Protein AF-A0A645JHU9-F1 (afdb_monomer_lite)

Structure (mmCIF, N/CA/C/O backbone):
data_AF-A0A645JHU9-F1
#
_entry.id   AF-A0A645JHU9-F1
#
loop_
_atom_site.group_PDB
_atom_site.id
_atom_site.type_symbol
_atom_site.label_atom_id
_atom_site.label_alt_id
_atom_site.label_comp_id
_atom_site.label_asym_id
_atom_site.label_entity_id
_atom_site.label_seq_id
_atom_site.pdbx_PDB_ins_code
_atom_site.Cartn_x
_atom_site.Cartn_y
_atom_site.Cartn_z
_atom_site.occupancy
_atom_site.B_iso_or_equiv
_atom_site.auth_seq_id
_atom_site.auth_comp_id
_atom_site.auth_asym_id
_atom_site.auth_atom_id
_atom_site.pdbx_PDB_model_num
ATOM 1 N N . MET A 1 1 ? -7.654 1.251 -3.044 1.00 93.88 1 MET A N 1
ATOM 2 C CA . MET A 1 1 ? -7.483 2.628 -2.535 1.00 93.88 1 MET A CA 1
ATOM 3 C C . MET A 1 1 ? -6.664 3.427 -3.538 1.00 93.88 1 MET A C 1
ATOM 5 O O . MET A 1 1 ? -5.818 2.832 -4.200 1.00 93.88 1 MET A O 1
ATOM 9 N N . THR A 1 2 ? -6.908 4.730 -3.671 1.00 94.19 2 THR A N 1
ATOM 10 C CA . THR A 1 2 ? -6.153 5.622 -4.569 1.00 94.19 2 THR A CA 1
ATOM 11 C C . THR A 1 2 ? -5.869 6.949 -3.883 1.00 94.19 2 THR A C 1
ATOM 13 O O . THR A 1 2 ? -6.744 7.472 -3.195 1.00 94.19 2 THR A O 1
ATOM 16 N N . ARG A 1 3 ? -4.692 7.524 -4.140 1.00 94.56 3 ARG A N 1
ATOM 17 C CA . ARG A 1 3 ? -4.306 8.837 -3.624 1.00 94.56 3 ARG A CA 1
ATOM 18 C C . ARG A 1 3 ? -5.193 9.952 -4.170 1.00 94.56 3 ARG A C 1
ATOM 20 O O . ARG A 1 3 ? -5.328 10.097 -5.388 1.00 94.56 3 ARG A O 1
ATOM 27 N N . VAL A 1 4 ? -5.713 10.793 -3.276 1.00 93.75 4 VAL A N 1
ATOM 28 C CA . VAL A 1 4 ? -6.273 12.098 -3.650 1.00 93.75 4 VAL A CA 1
ATOM 29 C C . VAL A 1 4 ? -5.110 13.006 -4.056 1.00 93.75 4 VAL A C 1
ATOM 31 O O . VAL A 1 4 ? -4.261 13.369 -3.243 1.00 93.75 4 VAL A O 1
ATOM 34 N N . GLN A 1 5 ? -5.025 13.319 -5.346 1.00 93.56 5 GLN A N 1
ATOM 35 C CA . GLN A 1 5 ? -3.893 14.043 -5.929 1.00 93.56 5 GLN A CA 1
ATOM 36 C C . GLN A 1 5 ? -4.092 15.551 -5.773 1.00 93.56 5 GLN A C 1
ATOM 38 O O . GLN A 1 5 ? -4.862 16.151 -6.520 1.00 93.56 5 GLN A O 1
ATOM 43 N N . LYS A 1 6 ? -3.386 16.156 -4.809 1.00 93.69 6 LYS A N 1
ATOM 44 C CA . LYS A 1 6 ? -3.404 17.604 -4.535 1.00 93.69 6 LYS A CA 1
ATOM 45 C C . LYS A 1 6 ? -3.142 18.431 -5.796 1.00 93.69 6 LYS A C 1
ATOM 47 O O . LYS A 1 6 ? -3.791 19.442 -6.018 1.00 93.69 6 LYS A O 1
ATOM 52 N N . GLU A 1 7 ? -2.231 17.958 -6.638 1.00 94.94 7 GLU A N 1
ATOM 53 C CA . GLU A 1 7 ? -1.825 18.565 -7.905 1.00 94.94 7 GLU A CA 1
ATOM 54 C C . GLU A 1 7 ? -2.930 18.624 -8.977 1.00 94.94 7 GLU A C 1
ATOM 56 O O . GLU A 1 7 ? -2.735 19.258 -10.009 1.00 94.94 7 GLU A O 1
ATOM 61 N N . ARG A 1 8 ? -4.084 17.974 -8.760 1.00 95.06 8 ARG A N 1
ATOM 62 C CA . ARG A 1 8 ? -5.231 18.002 -9.685 1.00 95.06 8 ARG A CA 1
ATOM 63 C C . ARG A 1 8 ? -6.308 19.023 -9.321 1.00 95.06 8 ARG A C 1
ATOM 65 O O . ARG A 1 8 ? -7.262 19.164 -10.081 1.00 95.06 8 ARG A O 1
ATOM 72 N N . PHE A 1 9 ? -6.178 19.709 -8.189 1.00 95.75 9 PHE A N 1
ATOM 73 C CA . PHE A 1 9 ? -7.151 20.703 -7.738 1.00 95.75 9 PHE A CA 1
ATOM 74 C C . PHE A 1 9 ? -6.729 22.110 -8.159 1.00 95.75 9 PHE A C 1
ATOM 76 O O . PHE A 1 9 ? -5.559 22.472 -8.047 1.00 95.75 9 PHE A O 1
ATOM 83 N N . GLN A 1 10 ? -7.694 22.907 -8.622 1.00 95.50 10 GLN A N 1
ATOM 84 C CA . GLN A 1 10 ? -7.486 24.330 -8.915 1.00 95.50 10 GLN A CA 1
ATOM 85 C C . GLN A 1 10 ? -7.540 25.183 -7.638 1.00 95.50 10 GLN A C 1
ATOM 87 O O . GLN A 1 10 ? -6.838 26.186 -7.541 1.00 95.50 10 GLN A O 1
ATOM 92 N N . ASP A 1 11 ? -8.336 24.756 -6.652 1.00 95.31 11 ASP A N 1
ATOM 93 C CA . ASP A 1 11 ? -8.470 25.387 -5.339 1.00 95.31 11 ASP A CA 1
ATOM 94 C C . ASP A 1 11 ? -8.001 24.437 -4.226 1.00 95.31 11 ASP A C 1
ATOM 96 O O . ASP A 1 11 ? -8.463 23.301 -4.089 1.00 95.31 11 ASP A O 1
ATOM 100 N N . LEU A 1 12 ? -7.091 24.927 -3.385 1.00 94.12 12 LEU A N 1
ATOM 101 C CA . LEU A 1 12 ? -6.592 24.185 -2.233 1.00 94.12 12 LEU A CA 1
ATOM 102 C C . LEU A 1 12 ? -7.680 23.918 -1.188 1.00 94.12 12 LEU A C 1
ATOM 104 O O . LEU A 1 12 ? -7.624 22.878 -0.534 1.00 94.12 12 LEU A O 1
ATOM 108 N N . MET A 1 13 ? -8.677 24.795 -1.036 1.00 95.44 13 MET A N 1
ATOM 109 C CA . MET A 1 13 ? -9.776 24.540 -0.098 1.00 95.44 13 MET A CA 1
ATOM 110 C C . MET A 1 13 ? -10.641 23.360 -0.541 1.00 95.44 13 MET A C 1
ATOM 112 O O . MET A 1 13 ? -11.157 22.620 0.298 1.00 95.44 13 MET A O 1
ATOM 116 N N . GLU A 1 14 ? -10.785 23.146 -1.851 1.00 94.44 14 GLU A N 1
ATOM 117 C CA . GLU A 1 14 ? -11.481 21.978 -2.382 1.00 94.44 14 GLU A CA 1
ATOM 118 C C . GLU A 1 14 ? -10.747 20.683 -2.036 1.00 94.44 14 GLU A C 1
ATOM 120 O O . GLU A 1 14 ? -11.362 19.757 -1.503 1.00 94.44 14 GLU A O 1
ATOM 125 N N . TYR A 1 15 ? -9.429 20.658 -2.246 1.00 93.94 15 TYR A N 1
ATOM 126 C CA . TYR A 1 15 ? -8.577 19.538 -1.850 1.00 93.94 15 TYR A CA 1
ATOM 127 C C . TYR A 1 15 ? -8.700 19.229 -0.352 1.00 93.94 15 TYR A C 1
ATOM 129 O O . TYR A 1 15 ? -8.933 18.081 0.031 1.00 93.94 15 TYR A O 1
ATOM 137 N N . GLU A 1 16 ? -8.577 20.248 0.502 1.00 92.94 16 GLU A N 1
ATOM 138 C CA . GLU A 1 16 ? -8.633 20.094 1.959 1.00 92.94 16 GLU A CA 1
ATOM 139 C C . GLU A 1 16 ? -9.963 19.497 2.436 1.00 92.94 16 GLU A C 1
ATOM 141 O O . GLU A 1 16 ? -9.978 18.680 3.358 1.00 92.94 16 GLU A O 1
ATOM 146 N N . ARG A 1 17 ? -11.069 19.831 1.762 1.00 92.38 17 ARG A N 1
ATOM 147 C CA . ARG A 1 17 ? -12.398 19.291 2.068 1.00 92.38 17 ARG A CA 1
ATOM 148 C C . ARG A 1 17 ? -12.528 17.805 1.739 1.00 92.38 17 ARG A C 1
ATOM 150 O O . ARG A 1 17 ? -13.261 17.100 2.426 1.00 92.38 17 ARG A O 1
ATOM 157 N N . VAL A 1 18 ? -11.858 17.330 0.684 1.00 92.25 18 VAL A N 1
ATOM 158 C CA . VAL A 1 18 ? -12.079 15.975 0.147 1.00 92.25 18 VAL A CA 1
ATOM 159 C C . VAL A 1 18 ? -10.976 14.970 0.476 1.00 92.25 18 VAL A C 1
ATOM 161 O O . VAL A 1 18 ? -11.232 13.766 0.447 1.00 92.25 18 VAL A O 1
ATOM 164 N N . LYS A 1 19 ? -9.764 15.420 0.833 1.00 89.81 19 LYS A N 1
ATOM 165 C CA . LYS A 1 19 ? -8.590 14.547 1.045 1.00 89.81 19 LYS A CA 1
ATOM 166 C C . LYS A 1 19 ? -8.773 13.446 2.100 1.00 89.81 19 LYS A C 1
ATOM 168 O O . LYS A 1 19 ? -8.072 12.442 2.045 1.00 89.81 19 LYS A O 1
ATOM 173 N N . ASN A 1 20 ? -9.708 13.618 3.037 1.00 91.31 20 ASN A N 1
ATOM 174 C CA . ASN A 1 20 ? -9.965 12.686 4.144 1.00 91.31 20 ASN A CA 1
ATOM 175 C C . ASN A 1 20 ? -11.344 12.008 4.068 1.00 91.31 20 ASN A C 1
ATOM 177 O O . ASN A 1 20 ? -11.749 11.343 5.016 1.00 91.31 20 ASN A O 1
ATOM 181 N N . VAL A 1 21 ? -12.092 12.184 2.971 1.00 92.62 21 VAL A N 1
ATOM 182 C CA . VAL A 1 21 ? -13.449 11.613 2.847 1.00 92.62 21 VAL A CA 1
ATOM 183 C C . VAL A 1 21 ? -13.411 10.082 2.822 1.00 92.62 21 VAL A C 1
ATOM 185 O O . VAL A 1 21 ? -14.315 9.433 3.340 1.00 92.62 21 VAL A O 1
ATOM 188 N N . TYR A 1 22 ? -12.346 9.501 2.263 1.00 92.94 22 TYR A N 1
ATOM 189 C CA . TYR A 1 22 ? -12.169 8.055 2.143 1.00 92.94 22 TYR A CA 1
ATOM 190 C C . TYR A 1 22 ? -10.824 7.620 2.731 1.00 92.94 22 TYR A C 1
ATOM 192 O O . TYR A 1 22 ? -9.874 7.332 2.003 1.00 92.94 22 TYR A O 1
ATOM 200 N N . THR A 1 23 ? -10.755 7.573 4.060 1.00 96.94 23 THR A N 1
ATOM 201 C CA . THR A 1 23 ? -9.618 7.012 4.802 1.00 96.94 23 THR A CA 1
ATOM 202 C C . THR A 1 23 ? -9.961 5.605 5.269 1.00 96.94 23 THR A C 1
ATOM 204 O O . THR A 1 23 ? -10.889 5.424 6.056 1.00 96.94 23 THR A O 1
ATOM 207 N N . LEU A 1 24 ? -9.211 4.608 4.795 1.00 97.81 24 LEU A N 1
ATOM 208 C CA . LEU A 1 24 ? -9.319 3.241 5.298 1.00 97.81 24 LEU A CA 1
ATOM 209 C C . LEU A 1 24 ? -8.598 3.129 6.644 1.00 97.81 24 LEU A C 1
ATOM 211 O O . LEU A 1 24 ? -7.421 3.475 6.728 1.00 97.81 24 LEU A O 1
ATOM 215 N N . LYS A 1 25 ? -9.300 2.598 7.644 1.00 98.00 25 LYS A N 1
ATOM 216 C CA . LYS A 1 25 ? -8.782 2.266 8.975 1.00 98.00 25 LYS A CA 1
ATOM 217 C C . LYS A 1 25 ? -8.881 0.769 9.233 1.00 98.00 25 LYS A C 1
ATOM 219 O O . LYS A 1 25 ? -9.646 0.068 8.562 1.00 98.00 25 LYS A O 1
ATOM 224 N N . ASN A 1 26 ? -8.122 0.270 10.202 1.00 98.12 26 ASN A N 1
ATOM 225 C CA . ASN A 1 26 ? -8.061 -1.158 10.491 1.00 98.12 26 ASN A CA 1
ATOM 226 C C . ASN A 1 26 ? -9.403 -1.734 10.990 1.00 98.12 26 ASN A C 1
ATOM 228 O O . ASN A 1 26 ? -9.770 -2.854 10.634 1.00 98.12 26 ASN A O 1
ATOM 232 N N . ASP A 1 27 ? -10.172 -0.961 11.761 1.00 97.88 27 ASP A N 1
ATOM 233 C CA . ASP A 1 27 ? -11.493 -1.349 12.284 1.00 97.88 27 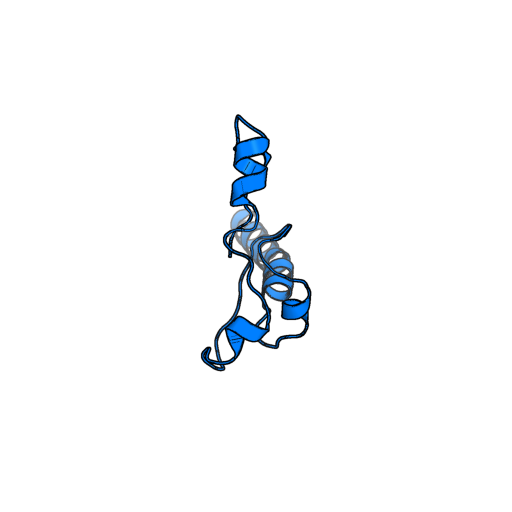ASP A CA 1
ATOM 234 C C . ASP A 1 27 ? -12.520 -1.662 11.178 1.00 97.88 27 ASP A C 1
ATOM 236 O O . ASP A 1 27 ? -13.309 -2.603 11.294 1.00 97.88 27 ASP A O 1
ATOM 240 N N . MET A 1 28 ? -12.444 -0.958 10.046 1.00 97.81 28 MET A N 1
ATOM 241 C CA . MET A 1 28 ? -13.286 -1.179 8.865 1.00 97.81 28 MET A CA 1
ATOM 242 C C . MET A 1 28 ? -13.084 -2.569 8.242 1.00 97.81 28 MET A C 1
ATOM 244 O O . MET A 1 28 ? -13.924 -3.040 7.472 1.00 97.81 28 MET A O 1
ATOM 248 N N . LEU A 1 29 ? -11.976 -3.247 8.559 1.00 97.81 29 LEU A N 1
ATOM 249 C CA . LEU A 1 29 ? -11.631 -4.557 8.011 1.00 97.81 29 LEU A CA 1
ATOM 250 C C . LEU A 1 29 ? -12.206 -5.727 8.818 1.00 97.81 29 LEU A C 1
ATOM 252 O O . LEU A 1 29 ? -12.097 -6.863 8.343 1.00 97.81 29 LEU A O 1
ATOM 256 N N . ALA A 1 30 ? -12.837 -5.481 9.973 1.00 96.81 30 ALA A N 1
ATOM 257 C CA . 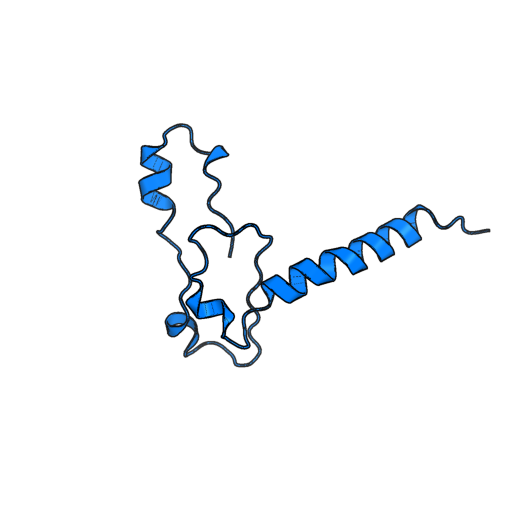ALA A 1 30 ? -13.303 -6.519 10.899 1.00 96.81 30 ALA A CA 1
ATOM 258 C C . ALA A 1 30 ? -14.207 -7.577 10.235 1.00 96.81 30 ALA A C 1
ATOM 260 O O . ALA A 1 30 ? -14.032 -8.769 10.461 1.00 96.81 30 ALA A O 1
ATOM 261 N N . ASN A 1 31 ? -15.108 -7.155 9.341 1.00 96.88 31 ASN A N 1
ATOM 262 C CA . ASN A 1 31 ? -16.067 -8.040 8.660 1.00 96.88 31 ASN A CA 1
ATOM 263 C C . ASN A 1 31 ? -15.673 -8.381 7.212 1.00 96.88 31 ASN A C 1
ATOM 265 O O . ASN A 1 31 ? -16.488 -8.873 6.430 1.00 96.88 31 ASN A O 1
ATOM 269 N N . SER A 1 32 ? -14.436 -8.085 6.812 1.00 98.00 32 SER A N 1
ATOM 270 C CA . SER A 1 32 ? -13.969 -8.369 5.455 1.00 98.00 32 SER A CA 1
ATOM 271 C C . SER A 1 32 ? -13.485 -9.812 5.310 1.00 98.00 32 SER A C 1
ATOM 273 O O . SER A 1 32 ? -12.987 -10.416 6.262 1.00 98.00 32 SER A O 1
ATOM 275 N N . LYS A 1 33 ? -13.586 -10.361 4.091 1.00 98.12 33 LYS A N 1
ATOM 276 C CA . LYS A 1 33 ? -13.170 -11.740 3.794 1.00 98.12 33 LYS A CA 1
ATOM 277 C C . LYS A 1 33 ? -11.728 -12.008 4.270 1.00 98.12 33 LYS A C 1
ATOM 279 O O . LYS A 1 33 ? -10.875 -11.137 4.083 1.00 98.12 33 LYS A O 1
ATOM 284 N N . PRO A 1 34 ? -11.422 -13.204 4.810 1.00 95.94 34 PRO A N 1
ATOM 285 C CA . PRO A 1 34 ? -10.068 -13.542 5.267 1.00 95.94 34 PRO A CA 1
ATOM 286 C C . PRO A 1 34 ? -9.003 -13.421 4.168 1.00 95.94 34 PRO A C 1
ATOM 288 O O . PRO A 1 34 ? -7.877 -13.016 4.419 1.00 95.94 34 PRO A O 1
ATOM 291 N N . ASN A 1 35 ? -9.373 -13.707 2.918 1.00 96.94 35 ASN A N 1
ATOM 292 C CA . ASN A 1 35 ? -8.472 -13.642 1.768 1.00 96.94 35 ASN A CA 1
ATOM 293 C C . ASN A 1 35 ? -8.401 -12.261 1.092 1.00 96.94 35 ASN A C 1
ATOM 295 O O . ASN A 1 35 ? -7.794 -12.142 0.026 1.00 96.94 35 ASN A O 1
ATOM 299 N N . LEU A 1 36 ? -9.036 -11.228 1.654 1.00 98.31 36 LEU A N 1
ATOM 300 C CA . LEU A 1 36 ? -8.963 -9.881 1.097 1.00 98.31 36 LEU A CA 1
ATOM 301 C C . LEU A 1 36 ? -7.518 -9.368 1.147 1.00 98.31 36 LEU A C 1
ATOM 303 O O . LEU A 1 36 ? -6.819 -9.540 2.142 1.00 98.31 36 LEU A O 1
ATOM 307 N N . LYS A 1 37 ? -7.078 -8.706 0.074 1.00 98.19 37 LYS A N 1
ATOM 308 C CA . LYS A 1 37 ? -5.783 -8.026 0.001 1.00 98.19 37 LYS A CA 1
ATOM 309 C C . LYS A 1 37 ? -5.985 -6.580 -0.431 1.00 98.19 37 LYS A C 1
ATOM 311 O O . LYS A 1 37 ? -6.690 -6.303 -1.399 1.00 98.19 37 LYS A O 1
ATOM 316 N N . ILE A 1 38 ? -5.371 -5.662 0.302 1.00 98.38 38 ILE A N 1
ATOM 317 C CA . ILE A 1 38 ? -5.453 -4.221 0.081 1.00 98.38 38 ILE A CA 1
ATOM 318 C C . ILE A 1 38 ? -4.268 -3.808 -0.783 1.00 98.38 38 ILE A C 1
ATOM 320 O O . ILE A 1 38 ? -3.112 -4.004 -0.405 1.00 98.38 38 ILE A O 1
ATOM 324 N N . LEU A 1 39 ? -4.573 -3.207 -1.931 1.00 98.50 39 LEU A N 1
ATOM 325 C CA . LEU A 1 39 ? -3.595 -2.671 -2.873 1.00 98.50 39 LEU A CA 1
ATOM 326 C C . LEU A 1 39 ? -3.628 -1.141 -2.883 1.00 98.50 39 LEU A C 1
ATOM 328 O O . LEU A 1 39 ? -4.688 -0.516 -2.736 1.00 98.50 39 LEU A O 1
ATOM 332 N N . HIS A 1 40 ? -2.454 -0.555 -3.101 1.00 98.44 40 HIS A N 1
ATOM 333 C CA . HIS A 1 40 ? -2.246 0.879 -3.226 1.00 98.44 40 HIS A CA 1
ATOM 334 C C . HIS A 1 40 ? -0.991 1.152 -4.069 1.00 98.44 40 HIS A C 1
ATOM 336 O O . HIS A 1 40 ? 0.062 0.591 -3.772 1.00 98.44 40 HIS A O 1
ATOM 342 N N . PRO A 1 41 ? -1.058 2.017 -5.096 1.00 97.19 41 PRO A N 1
ATOM 343 C CA . PRO A 1 41 ? 0.080 2.261 -5.985 1.00 97.19 41 PRO A CA 1
ATOM 344 C C . PRO A 1 41 ? 1.228 3.047 -5.335 1.00 97.19 41 PRO A C 1
ATOM 346 O O . PRO A 1 41 ? 2.327 3.043 -5.878 1.00 97.19 41 PRO A O 1
ATOM 349 N N . LEU A 1 42 ? 0.978 3.680 -4.181 1.00 96.88 42 LEU A N 1
ATOM 350 C CA . LEU A 1 42 ? 1.894 4.589 -3.479 1.00 96.88 42 LEU A CA 1
ATOM 351 C C . LEU A 1 42 ? 2.302 5.823 -4.334 1.00 96.88 42 LEU A C 1
ATOM 353 O O . LEU A 1 42 ? 2.064 5.852 -5.541 1.00 96.88 42 LEU A O 1
ATOM 357 N N . PRO A 1 43 ? 2.868 6.885 -3.725 1.00 95.81 43 PRO A N 1
ATOM 358 C CA . PRO A 1 43 ? 2.892 7.159 -2.282 1.00 95.81 43 PRO A CA 1
ATOM 359 C C . PRO A 1 43 ? 1.472 7.314 -1.726 1.00 95.81 43 PRO A C 1
ATOM 361 O O . PRO A 1 43 ? 0.569 7.686 -2.472 1.00 95.81 43 PRO A O 1
ATOM 364 N N . ARG A 1 44 ? 1.276 7.006 -0.438 1.00 94.69 44 ARG A N 1
ATOM 365 C CA . ARG A 1 44 ? 0.020 7.304 0.269 1.00 94.69 44 ARG A CA 1
ATOM 366 C C . ARG A 1 44 ? 0.132 8.585 1.091 1.00 94.69 44 ARG A C 1
ATOM 368 O O . ARG A 1 44 ? 1.244 8.941 1.478 1.00 94.69 44 ARG A O 1
ATOM 375 N N . VAL A 1 45 ? -0.991 9.244 1.369 1.00 93.62 45 VAL A N 1
ATOM 376 C CA . VAL A 1 45 ? -1.047 10.450 2.213 1.00 93.62 45 VAL A CA 1
ATOM 377 C C . VAL A 1 45 ? -1.988 10.245 3.401 1.00 93.62 45 VAL A C 1
ATOM 379 O O . VAL A 1 45 ? -1.526 10.157 4.532 1.00 93.62 45 VAL A O 1
ATOM 382 N N . THR A 1 46 ? -3.290 10.149 3.148 1.00 94.56 46 THR A N 1
ATOM 383 C CA . THR A 1 46 ? -4.347 10.045 4.177 1.00 94.56 46 THR A CA 1
ATOM 384 C C . THR A 1 46 ? -5.383 8.976 3.852 1.00 94.56 46 THR A C 1
ATOM 386 O O . THR A 1 46 ? -6.228 8.651 4.678 1.00 94.56 46 THR A O 1
ATOM 389 N N . GLU A 1 47 ? -5.331 8.408 2.652 1.00 96.88 47 GLU A N 1
ATOM 390 C CA . GLU A 1 47 ? -6.277 7.418 2.154 1.00 96.88 47 GLU A CA 1
ATOM 391 C C . GLU A 1 47 ? -6.146 6.051 2.847 1.00 96.88 47 GLU A C 1
ATOM 393 O O . GLU A 1 47 ? -7.086 5.266 2.820 1.00 96.88 47 GLU A O 1
ATOM 398 N N . ILE A 1 48 ? -5.014 5.745 3.488 1.00 97.75 48 ILE A N 1
ATOM 399 C CA . ILE A 1 48 ? -4.818 4.535 4.303 1.00 97.75 48 ILE A CA 1
ATOM 400 C C . ILE A 1 48 ? -4.135 4.963 5.597 1.00 97.75 48 ILE A C 1
ATOM 402 O O . ILE A 1 48 ? -3.014 5.476 5.548 1.00 97.75 48 ILE A O 1
ATOM 406 N N . ASP A 1 49 ? -4.806 4.749 6.723 1.00 97.75 49 ASP A N 1
ATOM 407 C CA . ASP A 1 49 ? -4.252 5.003 8.049 1.00 97.75 49 ASP A CA 1
ATOM 408 C C . ASP A 1 49 ? -3.087 4.025 8.333 1.00 97.75 49 ASP A C 1
ATOM 410 O O . ASP A 1 49 ? -3.155 2.856 7.931 1.00 97.75 49 ASP A O 1
ATOM 414 N N . PRO A 1 50 ? -1.982 4.472 8.962 1.00 97.62 50 PRO A N 1
ATOM 415 C CA . PRO A 1 50 ? -0.884 3.587 9.351 1.00 97.62 50 PRO A CA 1
ATOM 416 C C . PRO A 1 50 ? -1.302 2.394 10.223 1.00 97.62 50 PRO A C 1
ATOM 418 O O . PRO A 1 50 ? -0.596 1.386 10.220 1.00 97.62 50 PRO A O 1
ATOM 421 N N . ASP A 1 51 ? -2.437 2.456 10.930 1.00 97.88 51 ASP A N 1
ATOM 422 C CA . ASP A 1 51 ? -2.958 1.322 11.706 1.00 97.88 51 ASP A CA 1
ATOM 423 C C . ASP A 1 51 ? -3.196 0.057 10.850 1.00 97.88 51 ASP A C 1
ATOM 425 O O . ASP A 1 51 ? -3.034 -1.071 11.331 1.00 97.88 51 ASP A O 1
ATOM 429 N N . VAL A 1 52 ? -3.480 0.238 9.555 1.00 98.38 52 VAL A N 1
ATOM 430 C CA . VAL A 1 52 ? -3.705 -0.832 8.577 1.00 98.38 52 VAL A CA 1
ATOM 431 C C . VAL A 1 52 ? -2.419 -1.601 8.268 1.00 98.38 52 VAL A C 1
ATOM 433 O O . VAL A 1 52 ? -2.502 -2.762 7.880 1.00 98.38 52 VAL A O 1
ATOM 436 N N . ASP A 1 53 ? -1.231 -1.019 8.466 1.00 98.12 53 ASP A N 1
ATOM 437 C CA . ASP A 1 53 ? 0.049 -1.656 8.102 1.00 98.12 53 ASP A CA 1
ATOM 438 C C . ASP A 1 53 ? 0.300 -2.972 8.827 1.00 98.12 53 ASP A C 1
ATOM 440 O O . ASP A 1 53 ? 0.939 -3.872 8.284 1.00 98.12 53 ASP A O 1
ATOM 444 N N . SER A 1 54 ? -0.205 -3.073 10.054 1.00 97.25 54 SER A N 1
ATOM 445 C CA . SER A 1 54 ? -0.077 -4.272 10.878 1.00 97.25 54 SER A CA 1
ATOM 446 C C . SER A 1 54 ? -1.063 -5.380 10.487 1.00 97.25 54 SER A C 1
ATOM 448 O O . SER A 1 54 ? -0.920 -6.519 10.930 1.00 97.25 54 SER A O 1
ATOM 450 N N . ASN A 1 55 ? -2.063 -5.073 9.655 1.00 98.06 55 ASN A N 1
ATOM 451 C CA . ASN A 1 55 ? -3.066 -6.034 9.229 1.00 98.06 55 ASN A CA 1
ATOM 452 C C . ASN A 1 55 ? -2.505 -6.971 8.147 1.00 98.06 55 ASN A C 1
ATOM 454 O O . ASN A 1 55 ? -1.961 -6.526 7.141 1.00 98.06 55 ASN A O 1
ATOM 458 N N . GLU A 1 56 ? -2.741 -8.277 8.277 1.00 97.25 56 GLU A N 1
ATOM 459 C CA . GLU A 1 56 ? -2.349 -9.305 7.293 1.00 97.25 56 GLU A CA 1
ATOM 460 C C . GLU A 1 56 ? -2.911 -9.084 5.869 1.00 97.25 56 GLU A C 1
ATOM 462 O O . GLU A 1 56 ? -2.471 -9.696 4.883 1.00 97.25 56 GLU A O 1
ATOM 467 N N . LYS A 1 57 ? -3.926 -8.223 5.748 1.00 98.38 57 LYS A N 1
ATOM 468 C CA . LYS A 1 57 ? -4.561 -7.827 4.490 1.00 98.38 57 LYS A CA 1
ATOM 469 C C . LYS A 1 57 ? -3.799 -6.695 3.791 1.00 98.38 57 LYS A C 1
ATOM 471 O O . LYS A 1 57 ? -4.034 -6.483 2.600 1.00 98.38 57 LYS A O 1
ATOM 476 N N . ALA A 1 58 ? -2.880 -5.995 4.459 1.00 98.38 58 ALA A N 1
ATOM 477 C CA . ALA A 1 58 ? -2.052 -4.947 3.864 1.00 98.38 58 ALA A CA 1
ATOM 478 C C . ALA A 1 58 ? -1.024 -5.536 2.885 1.00 98.38 58 ALA A C 1
ATOM 480 O O . ALA A 1 58 ? -0.026 -6.132 3.277 1.00 98.38 58 ALA A O 1
ATOM 481 N N . TYR A 1 59 ? -1.262 -5.371 1.580 1.00 98.50 59 TYR A N 1
ATOM 482 C CA . TYR A 1 59 ? -0.428 -5.973 0.530 1.00 98.50 59 TYR A CA 1
ATOM 483 C C . TYR A 1 59 ? 0.317 -4.941 -0.329 1.00 98.50 59 TYR A C 1
ATOM 485 O O . TYR A 1 59 ? 1.123 -5.300 -1.183 1.00 98.50 59 TYR A O 1
ATOM 493 N N . TYR A 1 60 ? 0.096 -3.646 -0.103 1.00 98.50 60 TYR A N 1
ATOM 494 C CA . TYR A 1 60 ? 0.690 -2.568 -0.900 1.00 98.50 60 TY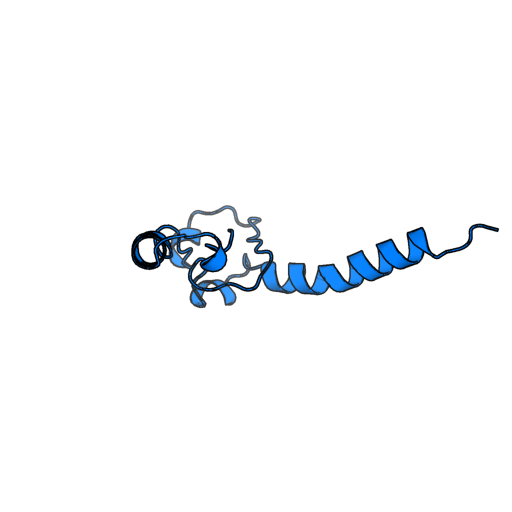R A CA 1
ATOM 495 C C . TYR A 1 60 ? 2.226 -2.481 -0.799 1.00 98.50 60 TYR A C 1
ATOM 497 O O . TYR A 1 60 ? 2.865 -2.053 -1.759 1.00 98.50 60 TYR A O 1
ATOM 505 N N . PHE A 1 61 ? 2.849 -2.949 0.290 1.00 97.94 61 PHE A N 1
ATOM 506 C CA . PHE A 1 61 ? 4.315 -3.070 0.358 1.00 97.94 61 PHE A CA 1
ATOM 507 C C . PHE A 1 61 ? 4.842 -4.190 -0.544 1.00 97.94 61 PHE A C 1
ATOM 509 O O . P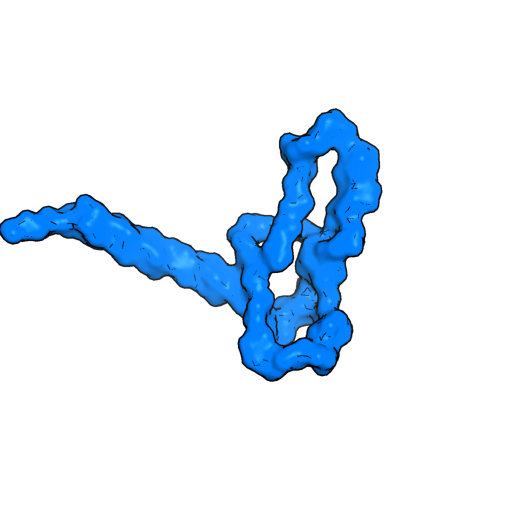HE A 1 61 ? 5.744 -3.962 -1.352 1.00 97.94 61 PHE A O 1
ATOM 516 N N . GLN A 1 62 ? 4.222 -5.374 -0.480 1.00 98.38 62 GLN A N 1
ATOM 517 C CA . GLN A 1 62 ? 4.555 -6.482 -1.376 1.00 98.38 62 GLN A CA 1
ATOM 518 C C . GLN A 1 62 ? 4.293 -6.101 -2.837 1.00 98.38 62 GLN A C 1
ATOM 520 O O . GLN A 1 62 ? 5.093 -6.408 -3.714 1.00 98.38 62 GLN A O 1
ATOM 525 N N . GLN A 1 63 ? 3.206 -5.379 -3.114 1.00 98.56 63 GLN A N 1
ATOM 526 C CA . GLN A 1 63 ? 2.910 -4.828 -4.436 1.00 98.56 63 GLN A CA 1
ATOM 527 C C . GLN A 1 63 ? 4.041 -3.922 -4.949 1.00 98.56 63 GLN A C 1
ATOM 529 O O . GLN A 1 63 ? 4.449 -4.060 -6.102 1.00 98.56 63 GLN A O 1
ATOM 534 N N . ALA A 1 64 ? 4.556 -3.012 -4.116 1.00 98.25 64 ALA A N 1
ATOM 535 C CA . ALA A 1 64 ? 5.655 -2.126 -4.494 1.00 98.25 64 ALA A CA 1
ATOM 536 C C . ALA A 1 64 ? 6.936 -2.915 -4.812 1.00 98.25 64 ALA A C 1
ATOM 538 O O . ALA A 1 64 ? 7.570 -2.664 -5.840 1.00 98.25 64 ALA A O 1
ATOM 539 N N . GLN A 1 65 ? 7.262 -3.921 -3.991 1.00 98.31 65 GLN A N 1
ATOM 540 C CA . GLN A 1 65 ? 8.368 -4.845 -4.255 1.00 98.31 65 GLN A CA 1
ATOM 541 C C . GLN A 1 65 ? 8.157 -5.616 -5.565 1.00 98.31 65 GLN A C 1
ATOM 543 O O . GLN A 1 65 ? 9.075 -5.716 -6.376 1.00 98.31 65 GLN A O 1
ATOM 548 N N . ASN A 1 66 ? 6.938 -6.090 -5.828 1.00 98.56 66 ASN A N 1
ATOM 549 C CA . ASN A 1 66 ? 6.604 -6.790 -7.068 1.00 98.56 66 ASN A CA 1
ATOM 550 C C . ASN A 1 66 ? 6.828 -5.916 -8.312 1.00 98.56 66 ASN A C 1
ATOM 552 O O . ASN A 1 66 ? 7.123 -6.442 -9.384 1.00 98.56 66 ASN A O 1
ATOM 556 N N . GLY A 1 67 ? 6.774 -4.586 -8.175 1.00 98.25 67 GLY A N 1
ATOM 557 C CA . GLY A 1 67 ? 7.150 -3.651 -9.233 1.00 98.25 67 GLY A CA 1
ATOM 558 C C . GLY A 1 67 ? 8.593 -3.822 -9.728 1.00 98.25 67 GLY A C 1
ATOM 559 O O . GLY A 1 67 ? 8.839 -3.627 -10.917 1.00 98.25 67 GLY A O 1
ATOM 560 N N . LEU A 1 68 ? 9.539 -4.229 -8.869 1.00 98.19 68 LEU A N 1
ATOM 561 C CA . LEU A 1 68 ? 10.914 -4.555 -9.273 1.00 98.19 68 LEU A CA 1
ATOM 562 C C . LEU A 1 68 ? 10.930 -5.752 -10.229 1.00 98.19 68 LEU A C 1
ATOM 564 O O . LEU A 1 68 ? 11.438 -5.644 -11.345 1.00 98.19 68 LEU A O 1
ATOM 568 N N . TYR A 1 69 ? 10.328 -6.865 -9.808 1.00 98.38 69 TYR A N 1
ATOM 569 C CA . TYR A 1 69 ? 10.326 -8.116 -10.568 1.00 98.38 69 TYR A CA 1
ATOM 570 C C . TYR A 1 69 ? 9.583 -7.972 -11.897 1.00 98.38 69 TYR A C 1
ATOM 572 O O . TYR A 1 69 ? 10.057 -8.436 -12.932 1.00 98.38 69 TYR A O 1
ATOM 580 N N . VAL A 1 70 ? 8.452 -7.259 -11.899 1.00 98.38 70 VAL A N 1
ATOM 581 C CA . VAL A 1 70 ? 7.691 -6.985 -13.124 1.00 98.38 70 VAL A CA 1
ATOM 582 C C . VAL A 1 70 ? 8.520 -6.159 -14.107 1.00 98.38 70 VAL A C 1
ATOM 584 O O . VAL A 1 70 ? 8.567 -6.491 -15.288 1.00 98.38 70 VAL A O 1
ATOM 587 N N . ARG A 1 71 ? 9.223 -5.116 -13.645 1.00 98.12 71 ARG A N 1
ATOM 588 C CA . ARG A 1 71 ? 10.098 -4.318 -14.519 1.00 98.12 71 ARG A CA 1
ATOM 589 C C . ARG A 1 71 ? 11.258 -5.143 -15.068 1.00 98.12 71 ARG A C 1
ATOM 591 O O . ARG A 1 71 ? 11.533 -5.040 -16.257 1.00 98.12 71 ARG A O 1
ATOM 598 N N . GLN A 1 72 ? 11.896 -5.980 -14.247 1.00 97.56 72 GLN A N 1
ATOM 599 C CA . GLN A 1 72 ? 12.944 -6.900 -14.706 1.00 97.56 72 GLN A CA 1
ATOM 600 C C . GLN A 1 72 ? 12.425 -7.840 -15.800 1.00 97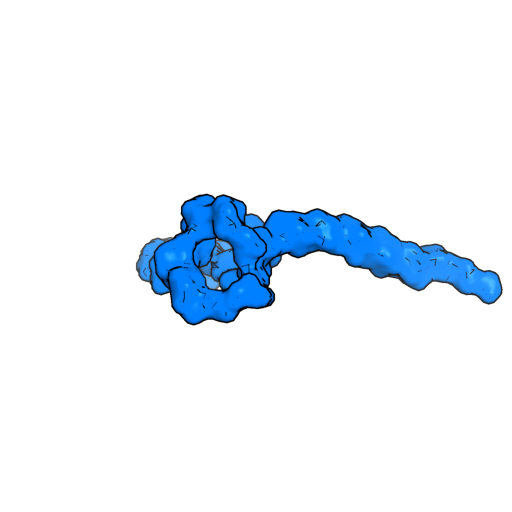.56 72 GLN A C 1
ATOM 602 O O . GLN A 1 72 ? 13.062 -7.971 -16.842 1.00 97.56 72 GLN A O 1
ATOM 607 N N . ALA A 1 73 ? 11.245 -8.435 -15.606 1.00 97.12 73 ALA A N 1
ATOM 608 C CA . ALA A 1 73 ? 10.626 -9.321 -16.587 1.00 97.12 73 ALA A CA 1
ATOM 609 C C . ALA A 1 73 ? 10.271 -8.593 -17.894 1.00 97.12 73 ALA A C 1
ATOM 611 O O . ALA A 1 73 ? 10.545 -9.104 -18.979 1.00 97.12 73 ALA A O 1
ATOM 612 N N . ILE A 1 74 ? 9.702 -7.385 -17.809 1.00 96.75 74 ILE A N 1
ATOM 613 C CA . ILE A 1 74 ? 9.378 -6.567 -18.987 1.00 96.75 74 ILE A CA 1
ATOM 614 C C . ILE A 1 74 ? 10.653 -6.197 -19.751 1.00 96.75 74 ILE A C 1
ATOM 616 O O . ILE A 1 74 ? 10.704 -6.387 -20.964 1.00 96.75 74 ILE A O 1
ATOM 620 N N . LEU A 1 75 ? 11.689 -5.712 -19.059 1.00 96.38 75 LEU A N 1
ATOM 621 C CA . LEU A 1 75 ? 12.966 -5.354 -19.681 1.00 96.38 75 LEU A CA 1
ATOM 622 C C . LEU A 1 75 ? 13.633 -6.570 -20.321 1.00 96.38 75 LEU A C 1
ATOM 624 O O . LEU A 1 75 ? 14.072 -6.481 -21.461 1.00 96.38 75 LEU A O 1
ATOM 628 N N . SER A 1 76 ? 13.648 -7.713 -19.632 1.00 95.56 76 SER A N 1
ATOM 629 C CA . SER A 1 76 ? 14.158 -8.966 -20.188 1.00 95.56 76 SER A CA 1
ATOM 630 C C . SER A 1 76 ? 13.403 -9.355 -21.456 1.00 95.56 76 SER A C 1
ATOM 632 O O . SER A 1 76 ? 14.038 -9.648 -22.457 1.00 95.56 76 SER A O 1
ATOM 634 N N . LYS A 1 77 ? 12.068 -9.275 -21.470 1.00 93.94 77 LYS A N 1
ATOM 635 C CA . LYS A 1 77 ? 11.260 -9.609 -22.651 1.00 93.94 77 LYS A CA 1
ATOM 636 C C . LYS A 1 77 ? 11.494 -8.672 -23.840 1.00 93.94 77 LYS A C 1
ATOM 638 O O . LYS A 1 77 ? 11.448 -9.126 -24.976 1.00 93.94 77 LYS A O 1
ATOM 643 N N . VAL A 1 78 ? 11.671 -7.375 -23.592 1.00 95.50 78 VAL A N 1
ATOM 644 C CA . VAL A 1 78 ? 11.826 -6.370 -24.659 1.00 95.50 78 VAL A CA 1
ATOM 645 C C . VAL A 1 78 ? 13.260 -6.325 -25.195 1.00 95.50 78 VAL A C 1
ATOM 647 O O . VAL A 1 78 ? 13.452 -6.067 -26.379 1.00 95.50 78 VAL A O 1
ATOM 650 N N . LEU A 1 79 ? 14.259 -6.563 -24.339 1.00 93.88 79 LEU A N 1
ATOM 651 C CA . LEU A 1 79 ? 15.680 -6.456 -24.687 1.00 93.88 79 LEU A CA 1
ATOM 652 C C . LEU A 1 79 ? 16.338 -7.796 -25.024 1.00 93.88 79 LEU A C 1
ATOM 654 O O . LEU A 1 79 ? 17.408 -7.790 -25.632 1.00 93.88 79 LEU A O 1
ATOM 658 N N . ALA A 1 80 ? 15.756 -8.934 -24.629 1.00 80.50 80 ALA A N 1
ATOM 659 C CA . ALA A 1 80 ? 16.264 -10.232 -25.052 1.00 80.50 80 ALA A CA 1
ATOM 660 C C . ALA A 1 80 ? 16.128 -10.338 -26.573 1.00 80.50 80 ALA A C 1
ATOM 662 O O . ALA A 1 80 ? 15.028 -10.422 -27.118 1.00 80.50 80 ALA A O 1
ATOM 663 N N . HIS A 1 81 ? 17.272 -10.311 -27.253 1.00 60.88 81 HIS A N 1
ATOM 664 C CA . HIS A 1 81 ? 17.371 -10.660 -28.658 1.00 60.88 81 HIS A CA 1
ATOM 665 C C . HIS A 1 81 ? 17.004 -12.143 -28.766 1.00 60.88 81 HIS A C 1
ATOM 667 O O . HIS A 1 81 ? 17.742 -12.992 -28.267 1.00 60.88 81 HIS A O 1
ATOM 673 N N . ASN A 1 82 ? 15.842 -12.453 -29.343 1.00 63.19 82 ASN A N 1
ATOM 674 C CA . ASN A 1 82 ? 15.599 -13.805 -29.832 1.00 63.19 82 ASN A CA 1
ATOM 675 C C . ASN A 1 82 ? 16.617 -14.043 -30.960 1.00 63.19 82 ASN A C 1
ATOM 677 O O . ASN A 1 82 ? 16.572 -13.274 -31.924 1.00 63.19 82 ASN A O 1
ATOM 681 N N . PRO A 1 83 ? 17.545 -15.010 -30.844 1.00 56.41 83 PRO A N 1
ATOM 682 C CA . PRO A 1 83 ? 18.274 -15.479 -32.016 1.00 56.41 83 PRO A CA 1
ATOM 683 C C . PRO A 1 83 ? 17.313 -16.056 -33.065 1.00 56.41 83 PRO A C 1
ATOM 685 O O . PRO A 1 83 ? 16.217 -16.534 -32.679 1.00 56.41 83 PRO A O 1
#

Foldseek 3Di:
DEAPDCVPDPDNVVSVVCRQVAEDAPVVCPPPDPPAADAYCDDHDRNYDPNCVPPPNDCHVVVVVVVVVVVVVVCCVVVPPDD

pLDDT: mean 94.86, std 7.25, range [56.41, 98.56]

Sequence (83 aa):
MTRVQKERFQDLMEYERVKNVYTLKNDMLANSKPNLKILHPLPRVTEIDPDVDSNEKAYYFQQAQNGLYVRQAILSKVLAHNP

Secondary structure (DSSP, 8-state):
-----GGG-S-HHHHHHHTTTT-B-GGGGTTS-TT--B---S--SSSB-GGGGGSTTB-HHHHHHHHHHHHHHHHHHHH----

Organism: NCBI:txid1076179

InterPro domains:
  IPR006130 Aspartate/ornithine carbamoyltransferase [PR00100] (34-43)
  IPR006130 Aspartate/ornithine carbamoyltransferase [PR00100] (44-67)
  IPR006131 Aspartate/ornithine carbamoyltransferase, Asp/Orn-binding domain [PF00185] (6-76)
  IPR036901 Aspartate/ornithine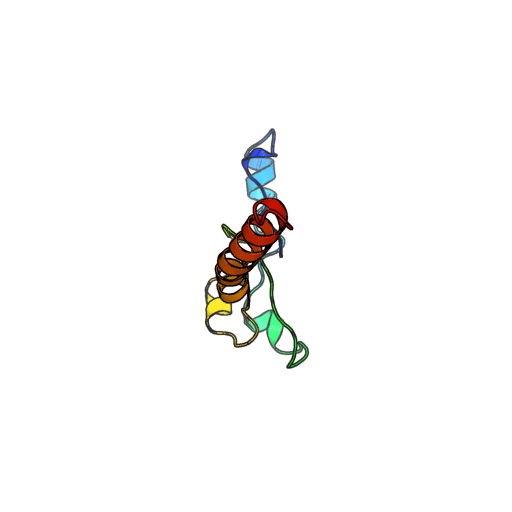 carbamoyltransferase superfamily [G3DSA:3.40.50.1370] (1-66)
  IPR036901 Aspartate/ornithine carbamoyltransferase superfamily [SSF53671] (1-79)

Radius of gyration: 17.39 Å; chains: 1; bounding box: 34×41×44 Å